Protein AF-N2AAR7-F1 (afdb_monomer_lite)

Organism: NCBI:txid1235802

Foldseek 3Di:
DDPVCQQCWDWDADPNDIDGHNHNDDPADPPPPPDPDFDKDWDKDKAQPDQDPNDSQKIKIKIKIKTFPVQQWADCPDVPHPVVLVVVVFDADRRGTPQVRVVVVVCVCQDQDPPDPPQAHKHQDPPCQKDWDDSDPRMTIIMGMIMHGHDPPPPPPPD

pLDDT: mean 76.4, std 14.53, range [38.69, 96.19]

Secondary structure (DSSP, 8-state):
--HHHHHH-EEEEETTEEEEE--S--SS---SSS--S--EEEEEEEEEEEEETTEEEEEEEEEEEEEEGGGSB--TTSSS-HHHHHHTT----TT-BHHHHHHHHHHHHHTT---STTT-EEEE-TTTSEEEE-SSTTEEEEEEEEEEE----------

Structure (mmCIF, N/CA/C/O backbone):
data_AF-N2AAR7-F1
#
_entry.id   AF-N2AAR7-F1
#
loop_
_atom_site.group_PDB
_atom_site.id
_atom_site.type_symbol
_atom_site.label_atom_id
_atom_site.label_alt_id
_atom_site.label_comp_id
_atom_site.label_asym_id
_atom_site.label_entity_id
_atom_site.label_seq_id
_atom_site.pdbx_PDB_ins_code
_atom_site.Cartn_x
_atom_site.Cartn_y
_atom_site.Cartn_z
_atom_site.occupancy
_atom_site.B_iso_or_equiv
_atom_site.auth_seq_id
_atom_site.auth_comp_id
_atom_site.auth_asym_id
_atom_site.auth_atom_id
_atom_site.pdbx_PDB_model_num
ATOM 1 N N . MET A 1 1 ? 31.698 21.105 6.058 1.00 58.84 1 MET A N 1
ATOM 2 C CA . MET 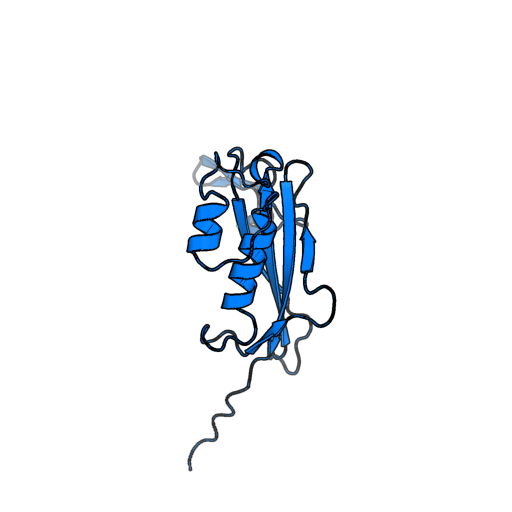A 1 1 ? 30.678 20.090 6.353 1.00 58.84 1 MET A CA 1
ATOM 3 C C . MET A 1 1 ? 30.743 19.131 5.192 1.00 58.84 1 MET A C 1
ATOM 5 O O . MET A 1 1 ? 30.616 19.601 4.068 1.00 58.84 1 MET A O 1
ATOM 9 N N . ASP A 1 2 ? 31.132 17.889 5.450 1.00 66.06 2 ASP A N 1
ATOM 10 C CA . ASP A 1 2 ? 31.186 16.854 4.413 1.00 66.06 2 ASP A CA 1
ATOM 11 C C . ASP A 1 2 ? 29.747 16.408 4.102 1.00 66.06 2 ASP A C 1
ATOM 13 O O . ASP A 1 2 ? 28.930 16.302 5.018 1.00 66.06 2 ASP A O 1
ATOM 17 N N . ASP A 1 3 ? 29.414 16.164 2.834 1.00 61.56 3 ASP A N 1
ATOM 18 C CA . ASP A 1 3 ? 28.063 15.764 2.414 1.00 61.56 3 ASP A CA 1
ATOM 19 C C . ASP A 1 3 ? 27.617 14.474 3.134 1.00 61.56 3 ASP A C 1
ATOM 21 O O . ASP A 1 3 ? 26.438 14.289 3.440 1.00 61.56 3 ASP A O 1
ATOM 25 N N . ILE A 1 4 ? 28.574 13.609 3.488 1.00 64.94 4 ILE A N 1
ATOM 26 C CA . ILE A 1 4 ? 28.348 12.368 4.244 1.00 64.94 4 ILE A CA 1
ATOM 27 C C . ILE A 1 4 ? 27.856 12.645 5.674 1.00 64.94 4 ILE A C 1
ATOM 29 O O . ILE A 1 4 ? 26.991 11.929 6.180 1.00 64.94 4 ILE A O 1
ATOM 33 N N . GLU A 1 5 ? 28.362 13.691 6.327 1.00 61.94 5 GLU A N 1
ATOM 34 C CA . GLU A 1 5 ? 27.968 14.049 7.698 1.00 61.94 5 GLU A CA 1
ATOM 35 C C . GLU A 1 5 ? 26.527 14.578 7.745 1.00 61.94 5 GLU A C 1
ATOM 37 O O . GLU A 1 5 ? 25.792 14.310 8.694 1.00 61.94 5 GLU A O 1
ATOM 42 N N . ILE A 1 6 ? 26.082 15.259 6.683 1.00 62.12 6 ILE A N 1
ATOM 43 C CA . ILE A 1 6 ? 24.693 15.725 6.532 1.00 62.12 6 ILE A CA 1
ATOM 44 C C . ILE A 1 6 ? 23.739 14.534 6.413 1.00 62.12 6 ILE A C 1
ATOM 46 O O . ILE A 1 6 ? 22.662 14.519 7.010 1.00 62.12 6 ILE A O 1
ATOM 50 N N . LEU A 1 7 ? 24.142 13.524 5.642 1.00 60.59 7 LEU A N 1
ATOM 51 C CA . LEU A 1 7 ? 23.329 12.341 5.376 1.00 60.59 7 LEU A CA 1
ATOM 52 C C . LEU A 1 7 ? 23.184 11.431 6.600 1.00 60.59 7 LEU A C 1
ATOM 54 O O . LEU A 1 7 ? 22.123 10.837 6.781 1.00 60.59 7 LEU A O 1
ATOM 58 N N . LEU A 1 8 ? 24.208 11.337 7.450 1.00 71.19 8 LEU A N 1
ATOM 59 C CA . LEU A 1 8 ? 24.177 10.518 8.669 1.00 71.19 8 LEU A CA 1
ATOM 60 C C . LEU A 1 8 ? 23.605 11.258 9.887 1.00 71.19 8 LEU A C 1
ATOM 62 O O . LEU A 1 8 ? 23.191 10.614 10.850 1.00 71.19 8 LEU A O 1
ATOM 66 N N . GLY A 1 9 ? 23.537 12.589 9.832 1.00 77.19 9 GLY A N 1
ATOM 67 C CA . GLY A 1 9 ? 23.102 13.414 10.953 1.00 77.19 9 GLY A CA 1
ATOM 68 C C . GLY A 1 9 ? 24.196 13.611 11.998 1.00 77.19 9 GLY A C 1
ATOM 69 O O . GLY A 1 9 ? 25.285 13.041 11.928 1.00 77.19 9 GLY A O 1
ATOM 70 N N . GLY A 1 10 ? 23.910 14.452 12.987 1.00 81.94 10 GLY A N 1
ATOM 71 C CA . GLY A 1 10 ? 24.871 14.790 14.030 1.00 81.94 10 GLY A CA 1
ATOM 72 C C . GLY A 1 10 ? 24.548 16.088 14.758 1.00 81.94 10 GLY A C 1
ATOM 73 O O . GLY A 1 10 ? 23.538 16.746 14.503 1.00 81.94 10 GLY A O 1
ATOM 74 N N . GLU A 1 11 ? 25.434 16.456 15.681 1.00 84.88 11 GLU A N 1
ATOM 75 C CA . GLU A 1 11 ? 25.397 17.747 16.365 1.00 84.88 11 GLU A CA 1
ATOM 76 C C . GLU A 1 11 ? 26.578 18.604 15.912 1.00 84.88 11 GLU A C 1
ATOM 78 O O . GLU A 1 11 ? 27.729 18.170 15.976 1.00 84.88 11 GLU A O 1
ATOM 83 N N . TRP A 1 12 ? 26.313 19.845 15.515 1.00 78.56 12 TRP A N 1
ATOM 84 C CA . TRP A 1 12 ? 27.369 20.802 15.192 1.00 78.56 12 TRP A CA 1
ATOM 85 C C . TRP A 1 12 ? 26.987 22.224 15.587 1.00 78.56 12 TRP A C 1
ATOM 87 O O . TRP A 1 12 ? 25.835 22.535 15.892 1.00 78.56 12 TRP A O 1
ATOM 97 N N . ILE A 1 13 ? 27.988 23.103 15.609 1.00 81.94 13 ILE A N 1
ATOM 98 C CA . ILE A 1 13 ? 27.806 24.532 15.855 1.00 81.94 13 ILE A CA 1
ATOM 99 C C . ILE A 1 13 ? 27.968 25.253 14.520 1.00 81.94 13 ILE A C 1
ATOM 101 O O . ILE A 1 13 ? 29.057 25.256 13.948 1.00 81.94 13 ILE A O 1
ATOM 105 N N . TYR A 1 14 ? 26.891 25.866 14.036 1.00 75.06 14 TYR A N 1
ATOM 106 C CA . TYR A 1 14 ? 26.892 26.718 12.852 1.00 75.06 14 TYR A CA 1
ATOM 107 C C . TYR A 1 14 ? 26.590 28.155 13.281 1.00 75.06 14 TYR A C 1
ATOM 109 O O . TYR A 1 14 ? 25.542 28.427 13.858 1.00 75.06 14 TYR A O 1
ATOM 117 N N . ASP A 1 15 ? 27.534 29.068 13.051 1.00 81.25 15 ASP A N 1
ATOM 118 C CA . ASP A 1 15 ? 27.394 30.498 13.373 1.00 81.25 15 ASP A CA 1
ATOM 119 C C . ASP A 1 15 ? 27.034 30.788 14.852 1.00 81.25 15 ASP A C 1
ATOM 121 O O . ASP A 1 15 ? 26.236 31.659 15.191 1.00 81.25 15 ASP A O 1
ATOM 125 N N . GLY A 1 16 ? 27.607 29.997 15.767 1.00 84.75 16 GLY A N 1
ATOM 126 C CA . GLY A 1 16 ? 27.332 30.078 17.208 1.00 84.75 16 GLY A CA 1
ATOM 127 C C . GLY A 1 16 ? 26.011 29.431 17.646 1.00 84.75 16 GLY A C 1
ATOM 128 O O . GLY A 1 16 ? 25.723 29.395 18.843 1.00 84.75 16 GLY A O 1
ATOM 129 N N . VAL A 1 17 ? 25.233 28.876 16.714 1.00 81.75 17 VAL A N 1
ATOM 130 C CA . VAL A 1 17 ? 23.977 28.167 16.979 1.00 81.75 17 VAL A CA 1
ATOM 131 C C . VAL A 1 17 ? 24.220 26.659 16.947 1.00 81.75 17 VAL A C 1
ATOM 133 O O . VAL A 1 17 ? 24.806 26.132 16.003 1.00 81.75 17 VAL A O 1
ATOM 136 N N . LYS A 1 18 ? 23.771 25.947 17.987 1.00 84.94 18 LYS A N 1
ATOM 137 C CA . LYS A 1 18 ? 23.787 24.478 18.009 1.00 84.94 18 LYS A CA 1
ATOM 138 C C . LYS A 1 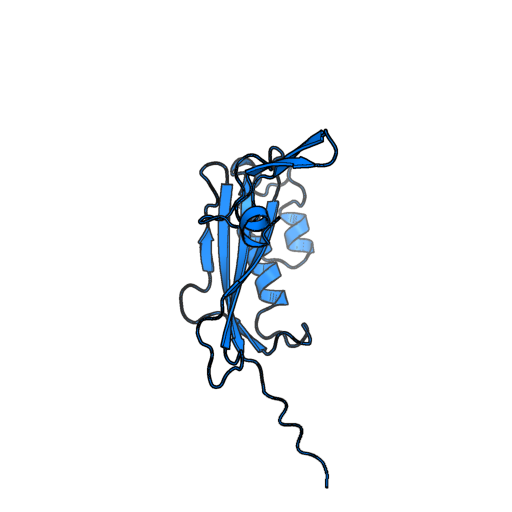18 ? 22.688 23.952 17.081 1.00 84.94 18 LYS A C 1
ATOM 140 O O . LYS A 1 18 ? 21.508 24.173 17.347 1.00 84.94 18 LYS A O 1
ATOM 145 N N . CYS A 1 19 ? 23.082 23.241 16.033 1.00 70.88 19 CYS A N 1
ATOM 146 C CA . CYS A 1 19 ? 22.201 22.542 15.106 1.00 70.88 19 CYS A CA 1
ATOM 147 C C . CYS A 1 19 ? 22.263 21.037 15.395 1.00 70.88 19 CYS A C 1
ATOM 149 O O . CYS A 1 19 ? 23.341 20.494 15.638 1.00 70.88 19 CYS A O 1
ATOM 151 N N . VAL A 1 20 ? 21.103 20.380 15.401 1.00 78.56 20 VAL A N 1
ATOM 152 C CA . VAL A 1 20 ? 20.977 18.928 15.582 1.00 78.56 20 VAL A CA 1
ATOM 153 C C . VAL A 1 20 ? 20.154 18.400 14.418 1.00 78.56 20 VAL A C 1
ATOM 155 O O . VAL A 1 20 ? 18.978 18.739 14.306 1.00 78.56 20 VAL A O 1
ATOM 158 N N . GLU A 1 21 ? 20.768 17.588 13.564 1.00 73.12 21 GLU A N 1
ATOM 159 C CA . GLU A 1 21 ? 20.102 16.948 12.427 1.00 73.12 21 GLU A CA 1
ATOM 160 C C . GLU A 1 21 ? 20.003 15.444 12.655 1.00 73.12 21 GLU A C 1
ATOM 162 O O . GLU A 1 21 ? 20.948 14.806 13.117 1.00 73.12 21 GLU A O 1
ATOM 167 N N . SER A 1 22 ? 18.850 14.871 12.309 1.00 63.31 22 SER A N 1
ATOM 168 C CA . SER A 1 22 ? 18.544 13.452 12.559 1.00 63.31 22 SER A CA 1
ATOM 169 C C . SER A 1 22 ? 19.104 12.497 11.497 1.00 63.31 22 SER A C 1
ATOM 171 O O . SER A 1 22 ? 18.861 11.297 11.584 1.00 63.31 22 SER A O 1
ATOM 173 N N . GLY A 1 23 ? 19.840 13.018 10.508 1.00 64.06 23 GLY A N 1
ATOM 174 C CA . GLY A 1 23 ? 20.272 12.261 9.335 1.00 64.06 23 GLY A CA 1
ATOM 175 C C . GLY A 1 23 ? 19.123 12.009 8.359 1.00 64.06 23 GLY A C 1
ATOM 176 O O . GLY A 1 23 ? 17.950 12.194 8.679 1.00 64.06 23 GLY A O 1
ATOM 177 N N . GLN A 1 24 ? 19.470 11.646 7.129 1.00 60.81 24 GLN A N 1
ATOM 178 C CA . GLN A 1 24 ? 18.532 11.340 6.042 1.00 60.81 24 GLN A CA 1
ATOM 179 C C . GLN A 1 24 ? 18.661 9.884 5.561 1.00 60.81 24 GLN A C 1
ATOM 181 O O . GLN A 1 24 ? 17.855 9.432 4.750 1.00 60.81 24 GLN A O 1
ATOM 186 N N . VAL A 1 25 ? 19.664 9.142 6.046 1.00 55.72 25 VAL A N 1
ATOM 187 C CA . VAL A 1 25 ? 19.904 7.734 5.707 1.00 55.72 25 VAL A CA 1
ATOM 188 C C . VAL A 1 25 ? 19.511 6.858 6.889 1.00 55.72 25 VAL A C 1
ATOM 190 O O . VAL A 1 25 ? 20.143 6.899 7.942 1.00 55.72 25 VAL A O 1
ATOM 193 N N . PHE A 1 26 ? 18.483 6.040 6.690 1.00 57.12 26 PHE A N 1
ATOM 194 C CA . PHE A 1 26 ? 17.981 5.090 7.678 1.00 57.12 26 PHE A CA 1
ATOM 195 C C . PHE A 1 26 ? 18.072 3.671 7.107 1.00 57.12 26 PHE A C 1
ATOM 197 O O . PHE A 1 26 ? 17.785 3.453 5.932 1.00 57.12 26 PHE A O 1
ATOM 204 N N . ASP A 1 27 ? 18.449 2.696 7.933 1.00 49.75 27 ASP A N 1
ATOM 205 C CA . ASP A 1 27 ? 18.475 1.266 7.586 1.00 49.75 27 ASP A CA 1
ATOM 206 C C . ASP A 1 27 ? 17.098 0.586 7.743 1.00 49.75 27 ASP A C 1
ATOM 208 O O . ASP A 1 27 ? 16.950 -0.621 7.546 1.00 49.75 27 ASP A O 1
ATOM 212 N N . TYR A 1 28 ? 16.070 1.372 8.064 1.00 52.97 28 TYR A N 1
ATOM 213 C CA . TYR A 1 28 ? 14.673 0.971 8.169 1.00 52.97 28 TYR A CA 1
ATOM 214 C C . TYR A 1 28 ? 13.758 2.061 7.603 1.00 52.97 28 TYR A C 1
ATOM 216 O O . TYR A 1 28 ? 14.130 3.229 7.505 1.00 52.97 28 TYR A O 1
ATOM 224 N N . ASN A 1 29 ? 12.515 1.693 7.277 1.00 54.94 29 ASN A N 1
ATOM 225 C CA . ASN A 1 29 ? 11.486 2.663 6.906 1.00 54.94 29 ASN A CA 1
ATOM 226 C C . ASN A 1 29 ? 11.202 3.582 8.105 1.00 54.94 29 ASN A C 1
ATOM 228 O O . ASN A 1 29 ? 10.497 3.193 9.040 1.00 54.94 29 ASN A O 1
ATOM 232 N N . PHE A 1 30 ? 11.760 4.793 8.086 1.00 54.03 30 PHE A N 1
ATOM 233 C CA . PHE A 1 30 ? 11.669 5.748 9.187 1.00 54.03 30 PHE A CA 1
ATOM 234 C C . PHE A 1 30 ? 10.261 6.358 9.277 1.00 54.03 30 PHE A C 1
ATOM 236 O O . PHE A 1 30 ? 9.949 7.394 8.694 1.00 54.03 30 PHE A O 1
ATOM 243 N N . VAL A 1 31 ? 9.378 5.679 10.014 1.00 56.59 31 VAL A N 1
ATOM 244 C CA . VAL A 1 31 ? 8.059 6.179 10.446 1.00 56.59 31 VAL A CA 1
ATOM 245 C C . VAL A 1 31 ? 7.891 5.896 11.945 1.00 56.59 31 VAL A C 1
ATOM 247 O O . VAL A 1 31 ? 6.874 5.357 12.390 1.00 56.59 31 VAL A O 1
ATOM 250 N N . GLU A 1 32 ? 8.921 6.179 12.746 1.00 49.25 32 GLU A N 1
ATOM 251 C CA . GLU A 1 32 ? 8.847 6.002 14.198 1.00 49.25 32 GLU A CA 1
ATOM 252 C C . GLU A 1 32 ? 8.338 7.286 14.867 1.00 49.25 32 GLU A C 1
ATOM 254 O O . GLU A 1 32 ? 8.943 8.345 14.734 1.00 49.25 32 GLU A O 1
ATOM 259 N N . ASP A 1 33 ? 7.173 7.185 15.522 1.00 50.97 33 ASP A N 1
ATOM 260 C CA . ASP A 1 33 ? 6.502 8.173 16.392 1.00 50.97 33 ASP A CA 1
ATOM 261 C C . ASP A 1 33 ? 6.350 9.637 15.902 1.00 50.97 33 ASP A C 1
ATOM 263 O O . ASP A 1 33 ? 5.702 10.447 16.565 1.00 50.97 33 ASP A O 1
ATOM 267 N N . THR A 1 34 ? 6.789 9.979 14.690 1.00 51.44 34 THR A N 1
ATOM 268 C CA . THR A 1 34 ? 6.514 11.265 14.018 1.00 51.44 34 THR A CA 1
ATOM 269 C C . THR A 1 34 ? 5.033 11.421 13.662 1.00 51.44 34 THR A C 1
ATOM 271 O O . THR A 1 34 ? 4.507 12.533 13.556 1.00 51.44 34 THR A O 1
ATOM 274 N N . VAL A 1 35 ? 4.317 10.301 13.538 1.00 54.09 35 VAL A N 1
ATOM 275 C CA . VAL A 1 35 ? 2.886 10.254 13.243 1.00 54.09 35 VAL A CA 1
ATOM 276 C C . VAL A 1 35 ? 2.093 9.861 14.491 1.00 54.09 35 VAL A C 1
ATOM 278 O O . VAL A 1 35 ? 1.717 8.710 14.696 1.00 54.09 35 VAL A O 1
ATOM 281 N N . ILE A 1 36 ? 1.765 10.858 15.308 1.00 60.12 36 ILE A N 1
ATOM 282 C CA . ILE A 1 36 ? 0.888 10.709 16.487 1.00 60.12 36 ILE A CA 1
ATOM 283 C C . ILE A 1 36 ? -0.615 10.730 16.156 1.00 60.12 36 ILE A C 1
ATOM 285 O O . ILE A 1 36 ? -1.446 10.444 17.016 1.00 60.12 36 ILE A O 1
ATOM 289 N N . LYS A 1 37 ? -0.998 11.089 14.924 1.00 62.50 37 LYS A N 1
ATOM 290 C CA . LYS A 1 37 ? -2.409 11.172 14.511 1.00 62.50 37 LYS A CA 1
ATOM 291 C C . LYS A 1 37 ? -2.853 9.881 13.834 1.00 62.50 37 LYS A C 1
ATOM 293 O O . LYS A 1 37 ? -2.242 9.459 12.856 1.00 62.50 37 LYS A O 1
ATOM 298 N N . GLU A 1 38 ? -3.970 9.319 14.293 1.00 72.06 38 GLU A N 1
ATOM 299 C CA . GLU A 1 38 ? -4.616 8.193 13.621 1.00 72.06 38 GLU A CA 1
ATOM 300 C C . GLU A 1 38 ? -5.066 8.585 12.211 1.00 72.06 38 GLU A C 1
ATOM 302 O O . GLU A 1 38 ? -5.997 9.380 12.032 1.00 72.06 38 GLU A O 1
ATOM 307 N N . LYS A 1 39 ? -4.377 8.048 11.206 1.00 78.00 39 LYS A N 1
ATOM 308 C CA . LYS A 1 39 ? -4.640 8.325 9.796 1.00 78.00 39 LYS A CA 1
ATOM 309 C C . LYS A 1 39 ? -4.382 7.091 8.936 1.00 78.00 39 LYS A C 1
ATOM 311 O O . LYS A 1 39 ? -3.910 6.047 9.393 1.00 78.00 39 LYS A O 1
ATOM 316 N N . THR A 1 40 ? -4.730 7.228 7.663 1.00 83.06 40 THR A N 1
ATOM 317 C CA . THR A 1 40 ? -4.359 6.294 6.600 1.00 83.06 40 THR A CA 1
ATOM 318 C C . THR A 1 40 ? -3.252 6.915 5.758 1.00 83.06 40 THR A C 1
ATOM 320 O O . THR A 1 40 ? -3.290 8.114 5.484 1.00 83.06 40 THR A O 1
ATOM 323 N N . PHE A 1 41 ? -2.286 6.094 5.367 1.00 84.69 41 PHE A N 1
ATOM 324 C CA . PHE A 1 41 ? -1.094 6.475 4.626 1.00 84.69 41 PHE A CA 1
ATOM 325 C C . PHE A 1 41 ? -0.997 5.649 3.353 1.00 84.69 41 PHE A C 1
ATOM 327 O O . PHE A 1 41 ? -1.339 4.463 3.342 1.00 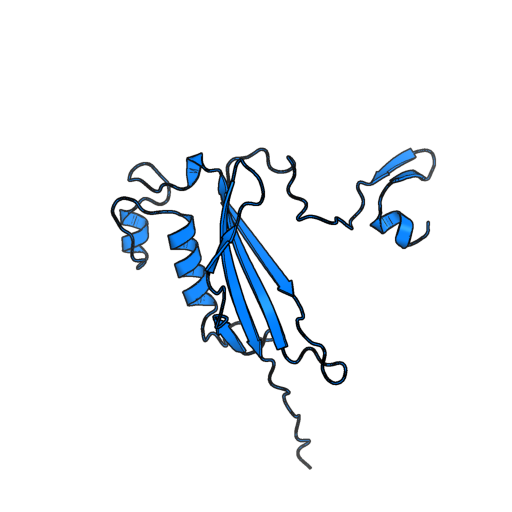84.69 41 PHE A O 1
ATOM 334 N N . VAL A 1 42 ? -0.509 6.297 2.300 1.00 83.38 42 VAL A N 1
ATOM 335 C CA . VAL A 1 42 ? -0.081 5.657 1.061 1.00 83.38 42 VAL A CA 1
ATOM 336 C C . VAL A 1 42 ? 1.361 6.084 0.837 1.00 83.38 42 VAL A C 1
ATOM 338 O O . VAL A 1 42 ? 1.650 7.277 0.790 1.00 83.38 42 VAL A O 1
ATOM 341 N N . PHE A 1 43 ? 2.249 5.107 0.756 1.00 85.88 43 PHE A N 1
ATOM 342 C CA . PHE A 1 43 ? 3.664 5.277 0.473 1.00 85.88 43 PHE A CA 1
ATOM 343 C C . PHE A 1 43 ? 3.972 4.612 -0.864 1.00 85.88 43 PHE A C 1
ATOM 345 O O . PHE A 1 43 ? 3.456 3.529 -1.141 1.00 85.88 43 PHE A O 1
ATOM 352 N N . VAL A 1 44 ? 4.770 5.279 -1.690 1.00 85.25 44 VAL A N 1
ATOM 353 C CA . VAL A 1 44 ? 5.130 4.828 -3.032 1.00 85.25 44 VAL A CA 1
ATOM 354 C C . VAL A 1 44 ? 6.645 4.831 -3.126 1.00 85.25 44 VAL A C 1
ATOM 356 O O . VAL A 1 44 ? 7.257 5.853 -2.835 1.00 85.25 44 VAL A O 1
ATOM 359 N N . GLU A 1 45 ? 7.220 3.702 -3.517 1.00 86.44 45 GLU A N 1
ATOM 360 C CA . GLU A 1 45 ? 8.666 3.497 -3.595 1.00 86.44 45 GLU A CA 1
ATOM 361 C C . GLU A 1 45 ? 9.022 2.741 -4.867 1.00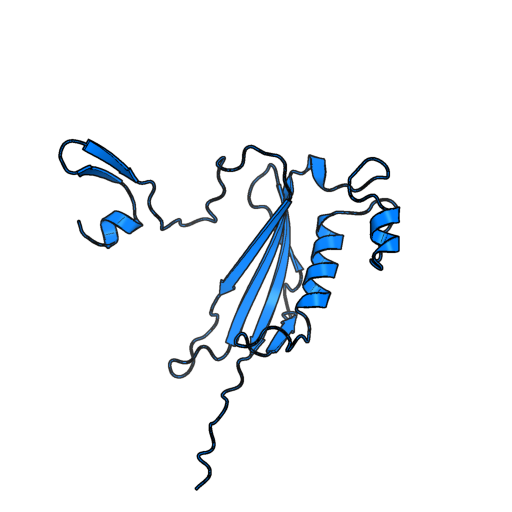 86.44 45 GLU A C 1
ATOM 363 O O . GLU A 1 45 ? 8.245 1.903 -5.333 1.00 86.44 45 GLU A O 1
ATOM 368 N N . THR A 1 46 ? 10.202 3.007 -5.415 1.00 82.94 46 THR A N 1
ATOM 369 C CA . THR A 1 46 ? 10.720 2.274 -6.570 1.00 82.94 46 THR A CA 1
ATOM 370 C C . THR A 1 46 ? 12.020 1.583 -6.222 1.00 82.94 46 THR A C 1
ATOM 372 O O . THR A 1 46 ? 12.911 2.185 -5.639 1.00 82.94 46 THR A O 1
ATOM 375 N N . ASP A 1 47 ? 12.147 0.331 -6.637 1.00 82.75 47 ASP A N 1
ATOM 376 C CA . ASP A 1 47 ? 13.337 -0.478 -6.407 1.00 82.75 47 ASP A CA 1
ATOM 377 C C . ASP A 1 47 ? 13.845 -1.026 -7.732 1.00 82.75 47 ASP A C 1
ATOM 379 O O . ASP A 1 47 ? 13.108 -1.663 -8.492 1.00 82.75 47 ASP A O 1
ATOM 383 N N . ILE A 1 48 ? 15.105 -0.756 -8.032 1.00 74.44 48 ILE A N 1
ATOM 384 C CA . ILE A 1 48 ? 15.716 -1.141 -9.296 1.00 74.44 48 ILE A CA 1
ATOM 385 C C . ILE A 1 48 ? 16.330 -2.527 -9.114 1.00 74.44 48 ILE A C 1
ATOM 387 O O . ILE A 1 48 ? 17.466 -2.668 -8.672 1.00 74.44 48 ILE A O 1
ATOM 391 N N . ASP A 1 49 ? 15.571 -3.552 -9.505 1.00 65.56 49 ASP A N 1
ATOM 392 C CA . ASP A 1 49 ? 16.009 -4.952 -9.419 1.00 65.56 49 ASP A CA 1
ATOM 393 C C . ASP A 1 49 ? 17.245 -5.238 -10.286 1.00 65.56 49 ASP A C 1
ATOM 395 O O . ASP A 1 49 ? 18.061 -6.096 -9.948 1.00 65.56 49 ASP A O 1
ATOM 399 N N . ASN A 1 50 ? 17.370 -4.584 -11.446 1.00 61.16 50 ASN A N 1
ATOM 400 C CA . ASN A 1 50 ? 18.480 -4.831 -12.358 1.00 61.16 50 ASN A CA 1
ATOM 401 C C . ASN A 1 50 ? 18.772 -3.620 -13.252 1.00 61.16 50 ASN A C 1
ATOM 403 O O . ASN A 1 50 ? 17.881 -3.089 -13.916 1.00 61.16 50 ASN A O 1
ATOM 407 N N . VAL A 1 51 ? 20.045 -3.232 -13.326 1.00 59.66 51 VAL A N 1
ATOM 408 C CA . VAL A 1 51 ? 20.542 -2.249 -14.292 1.00 59.66 51 VAL A CA 1
ATOM 409 C C . VAL A 1 51 ? 21.226 -3.012 -15.418 1.00 59.66 51 VAL A C 1
ATOM 411 O O . VAL A 1 51 ? 22.306 -3.571 -15.236 1.00 59.66 51 VAL A O 1
ATOM 414 N N . SER A 1 52 ? 20.621 -3.024 -16.607 1.00 57.75 52 SER A N 1
ATOM 415 C CA . SER A 1 52 ? 21.268 -3.571 -17.802 1.00 57.75 52 SER A CA 1
ATOM 416 C C . SER A 1 52 ? 21.761 -2.428 -18.687 1.00 57.75 52 SER A C 1
ATOM 418 O O . SER A 1 52 ? 21.024 -1.482 -18.953 1.00 57.75 52 SER A O 1
ATOM 420 N N . ARG A 1 53 ? 23.028 -2.484 -19.123 1.00 56.88 53 ARG A N 1
ATOM 421 C CA . ARG A 1 53 ? 23.638 -1.493 -20.038 1.00 56.88 53 ARG A CA 1
ATOM 422 C C . ARG A 1 53 ? 23.488 -0.024 -19.585 1.00 56.88 53 ARG A C 1
ATOM 424 O O . ARG A 1 53 ? 23.285 0.848 -20.420 1.00 56.88 53 ARG A O 1
ATOM 431 N N . ASN A 1 54 ? 23.601 0.250 -18.281 1.00 57.38 54 ASN A N 1
ATOM 432 C CA . ASN A 1 54 ? 23.404 1.581 -17.673 1.00 57.38 54 ASN A CA 1
ATOM 433 C C . ASN A 1 54 ? 21.996 2.185 -17.870 1.00 57.38 54 ASN A C 1
ATOM 435 O O . ASN A 1 54 ? 21.836 3.398 -17.774 1.00 57.38 54 ASN A O 1
ATOM 439 N N . LEU A 1 55 ? 20.979 1.357 -18.132 1.00 57.38 55 LEU A N 1
ATOM 440 C CA . LEU A 1 55 ? 19.595 1.787 -18.328 1.00 57.38 55 LEU A CA 1
ATOM 441 C C . LEU A 1 55 ? 18.662 1.087 -17.333 1.00 57.38 55 LEU A C 1
ATOM 443 O O . LEU A 1 55 ? 18.734 -0.133 -17.143 1.00 57.38 55 LEU A O 1
ATOM 447 N N . PHE A 1 56 ? 17.747 1.862 -16.739 1.00 56.28 56 PHE A N 1
ATOM 448 C CA . PHE A 1 56 ? 16.649 1.373 -15.898 1.00 56.28 56 PHE A CA 1
ATOM 449 C C . PHE A 1 56 ? 15.592 0.699 -16.773 1.00 56.28 56 PHE A C 1
ATOM 451 O O . PHE A 1 56 ? 14.544 1.257 -17.083 1.00 56.28 56 PHE A O 1
ATOM 458 N N . THR A 1 57 ? 15.923 -0.497 -17.243 1.00 62.56 57 THR A N 1
ATOM 459 C CA . THR A 1 57 ? 15.099 -1.249 -18.192 1.00 62.56 57 THR A CA 1
ATOM 460 C C . THR A 1 57 ? 13.946 -1.960 -17.490 1.00 62.56 57 THR A C 1
ATOM 462 O O . THR A 1 57 ? 12.877 -2.088 -18.075 1.00 62.56 57 THR A O 1
ATOM 465 N N . ASN A 1 58 ? 14.135 -2.369 -16.228 1.00 71.31 58 ASN A N 1
ATOM 466 C CA . ASN A 1 58 ? 13.098 -2.975 -15.395 1.00 71.31 58 ASN A CA 1
ATOM 467 C C . ASN A 1 58 ? 13.278 -2.567 -13.931 1.00 71.31 58 ASN A C 1
ATOM 469 O O . ASN A 1 58 ? 14.362 -2.736 -13.371 1.00 71.31 58 ASN A O 1
ATOM 473 N N . PHE A 1 59 ? 12.216 -2.084 -13.297 1.00 81.75 59 PHE A N 1
ATOM 474 C CA . PHE A 1 59 ? 12.213 -1.796 -11.864 1.00 81.75 59 PHE A CA 1
ATOM 475 C C . PHE A 1 59 ? 10.855 -2.124 -11.245 1.00 81.75 59 PHE A C 1
ATOM 477 O O . PHE A 1 59 ? 9.835 -2.234 -11.929 1.00 81.75 59 PHE A O 1
ATOM 484 N N . ASN A 1 60 ? 10.858 -2.345 -9.938 1.00 88.62 60 ASN A N 1
ATOM 485 C CA . ASN A 1 60 ? 9.664 -2.585 -9.154 1.00 88.62 60 ASN A CA 1
ATOM 486 C C . ASN A 1 60 ? 9.099 -1.261 -8.653 1.00 88.62 60 ASN A C 1
ATOM 488 O O . ASN A 1 60 ? 9.838 -0.382 -8.222 1.00 88.62 60 ASN A O 1
ATOM 492 N N . LEU A 1 61 ? 7.777 -1.169 -8.641 1.00 88.94 61 LEU A N 1
ATOM 493 C CA . LEU A 1 61 ? 7.030 -0.131 -7.949 1.00 88.94 61 LEU A CA 1
ATOM 494 C C . LEU A 1 61 ? 6.283 -0.771 -6.788 1.00 88.94 61 LEU A C 1
ATOM 496 O O . LEU A 1 61 ? 5.479 -1.686 -6.977 1.00 88.94 61 LEU A O 1
ATOM 500 N N . TYR A 1 62 ? 6.531 -0.264 -5.593 1.00 93.06 62 TYR A N 1
ATOM 501 C CA . TYR A 1 62 ? 5.851 -0.656 -4.375 1.00 93.06 62 TYR A CA 1
ATOM 502 C C . TYR A 1 62 ? 4.879 0.440 -3.960 1.00 93.06 62 TYR A C 1
ATOM 504 O O . TYR A 1 62 ? 5.256 1.601 -3.831 1.00 93.06 62 TYR A O 1
ATOM 512 N N . VAL A 1 63 ? 3.626 0.067 -3.713 1.00 93.31 63 VAL A N 1
ATOM 513 C CA . VAL A 1 63 ? 2.617 0.954 -3.128 1.00 93.31 63 VAL A CA 1
ATOM 514 C C . VAL A 1 63 ? 2.146 0.360 -1.808 1.00 93.31 63 VAL A C 1
ATOM 516 O O . VAL A 1 63 ? 1.335 -0.566 -1.772 1.00 93.31 63 VAL A O 1
ATOM 519 N N . CYS A 1 64 ? 2.667 0.889 -0.707 1.00 93.75 64 CYS A N 1
ATOM 520 C CA . CYS A 1 64 ? 2.316 0.490 0.650 1.00 93.75 64 CYS A CA 1
ATOM 521 C C . CYS A 1 64 ? 1.142 1.325 1.161 1.00 93.75 64 CYS A C 1
ATOM 523 O O . CYS A 1 64 ? 1.245 2.540 1.310 1.00 93.75 64 CYS A O 1
ATOM 525 N N . ILE A 1 65 ? 0.041 0.666 1.504 1.00 91.88 65 ILE A N 1
ATOM 526 C CA . ILE A 1 65 ? -1.162 1.287 2.053 1.00 91.88 65 ILE A CA 1
ATOM 527 C C . ILE A 1 65 ? -1.354 0.766 3.468 1.00 91.88 65 ILE A C 1
ATOM 529 O O . ILE A 1 65 ? -1.496 -0.438 3.679 1.00 91.88 65 ILE A O 1
ATOM 533 N N . PHE A 1 66 ? -1.369 1.658 4.452 1.00 91.19 66 PHE A N 1
ATOM 534 C CA . PHE A 1 66 ? -1.486 1.266 5.854 1.00 91.19 66 PHE A CA 1
ATOM 535 C C . PHE A 1 66 ? -2.253 2.290 6.682 1.00 91.19 66 PHE A C 1
ATOM 537 O O . PHE A 1 66 ? -2.306 3.477 6.371 1.00 91.19 66 PHE A O 1
ATOM 544 N N . SER A 1 67 ? -2.879 1.828 7.759 1.00 87.44 67 SER A N 1
ATOM 545 C CA . SER A 1 67 ? -3.626 2.680 8.685 1.00 87.44 67 SER A CA 1
ATOM 546 C C . SER A 1 67 ? -3.490 2.166 10.112 1.00 87.44 67 SER A C 1
ATOM 548 O O . SER A 1 67 ? -3.112 1.011 10.336 1.00 87.44 67 SER A O 1
ATOM 550 N N . THR A 1 68 ? -3.762 3.030 11.091 1.00 86.81 68 THR A N 1
ATOM 551 C CA . THR A 1 68 ? -3.847 2.600 12.487 1.00 86.81 68 THR A CA 1
ATOM 552 C C . THR A 1 68 ? -4.926 1.529 12.629 1.00 86.81 68 THR A C 1
ATOM 554 O O . THR A 1 68 ? -5.996 1.606 12.018 1.00 86.81 68 THR A O 1
ATOM 557 N N . LYS A 1 69 ? -4.658 0.503 13.448 1.00 85.94 69 LYS A N 1
ATOM 558 C CA . LYS A 1 69 ? -5.536 -0.678 13.548 1.00 85.94 69 LYS A CA 1
ATOM 559 C C . LYS A 1 69 ? -6.989 -0.338 13.893 1.00 85.94 69 LYS A C 1
ATOM 561 O O . LYS A 1 69 ? -7.901 -0.965 13.357 1.00 85.94 69 LYS A O 1
ATOM 566 N N . GLY A 1 70 ? -7.203 0.686 14.721 1.00 83.25 70 GLY A N 1
ATOM 567 C CA . GLY A 1 70 ? -8.534 1.159 15.115 1.00 83.25 70 GLY A CA 1
ATOM 568 C C . GLY A 1 70 ? -9.369 1.727 13.965 1.00 83.25 70 GLY A C 1
ATOM 569 O O . GLY A 1 70 ? -10.595 1.703 14.029 1.00 83.25 70 GLY A O 1
ATOM 570 N N . GLN A 1 71 ? -8.733 2.184 12.884 1.00 82.38 71 GLN A N 1
ATOM 571 C CA . GLN A 1 71 ? -9.443 2.800 11.772 1.00 82.38 71 GLN A CA 1
ATOM 572 C C . GLN A 1 71 ? -9.791 1.802 10.668 1.00 82.38 71 GLN A C 1
ATOM 574 O O . GLN A 1 71 ? -10.686 2.097 9.891 1.00 82.38 71 GLN A O 1
ATOM 579 N N . ILE A 1 72 ? -9.133 0.649 10.553 1.00 86.12 72 ILE A N 1
ATOM 580 C CA . ILE A 1 72 ? -9.204 -0.240 9.369 1.00 86.12 72 ILE A CA 1
ATOM 581 C C . ILE A 1 72 ? -10.630 -0.600 8.956 1.00 86.12 72 ILE A C 1
ATOM 583 O O . ILE A 1 72 ? -10.944 -0.657 7.765 1.00 86.12 72 ILE A O 1
ATOM 587 N N . ARG A 1 73 ? -11.491 -0.849 9.941 1.00 86.19 73 ARG A N 1
ATOM 588 C CA . ARG A 1 73 ? -12.870 -1.244 9.699 1.00 86.19 73 ARG A CA 1
ATOM 589 C C . ARG A 1 73 ? -13.691 -0.053 9.216 1.00 86.19 73 ARG A C 1
ATOM 591 O O . ARG A 1 73 ? -13.767 0.973 9.885 1.00 86.19 73 ARG A O 1
ATOM 598 N N . ILE A 1 74 ? -14.362 -0.231 8.088 1.00 82.25 74 ILE A N 1
ATOM 599 C CA . ILE A 1 74 ? -15.401 0.672 7.605 1.00 82.25 74 ILE A CA 1
ATOM 600 C C . ILE A 1 74 ? -16.748 0.176 8.137 1.00 82.25 74 ILE A C 1
ATOM 602 O O . ILE A 1 74 ? -17.023 -1.024 8.183 1.00 82.25 74 ILE A O 1
ATOM 606 N N . THR A 1 75 ? -17.582 1.110 8.576 1.00 81.38 75 THR A N 1
ATOM 607 C CA . THR A 1 75 ? -18.931 0.858 9.092 1.00 81.38 75 THR A CA 1
ATOM 608 C C . THR A 1 75 ? -19.883 1.938 8.583 1.00 81.38 75 THR A C 1
ATOM 610 O O . THR A 1 75 ? -19.454 2.921 7.983 1.00 81.38 75 THR A O 1
ATOM 613 N N . ASP A 1 76 ? -21.171 1.828 8.891 1.00 80.88 76 ASP A N 1
ATOM 614 C CA . ASP A 1 76 ? -22.148 2.881 8.574 1.00 80.88 76 ASP A CA 1
ATOM 615 C C . ASP A 1 76 ? -21.940 4.176 9.381 1.00 80.88 76 ASP A C 1
ATOM 617 O O . ASP A 1 76 ? -22.599 5.179 9.129 1.00 80.88 76 ASP A O 1
ATOM 621 N N . LYS A 1 77 ? -21.017 4.165 10.353 1.00 80.75 77 LYS A N 1
ATOM 622 C CA . LYS A 1 77 ? -20.647 5.319 11.187 1.00 80.75 77 LYS A CA 1
ATOM 623 C C . LYS A 1 77 ? -19.275 5.906 10.843 1.00 80.75 77 LYS A C 1
ATOM 625 O O . LYS A 1 77 ? -18.868 6.879 11.469 1.00 80.75 77 LYS A O 1
ATOM 630 N N . THR A 1 78 ? -18.533 5.303 9.913 1.00 78.94 78 THR A N 1
ATOM 631 C CA . THR A 1 78 ? -17.252 5.852 9.441 1.00 78.94 78 THR A CA 1
ATOM 632 C C . THR A 1 78 ? -17.460 6.714 8.208 1.00 78.94 78 THR A C 1
ATOM 634 O O . THR A 1 78 ? -18.447 6.550 7.501 1.00 78.94 78 THR A O 1
ATOM 637 N N . THR A 1 79 ? -16.485 7.563 7.898 1.00 75.81 79 THR A N 1
ATOM 638 C CA . THR A 1 79 ? -16.449 8.302 6.634 1.00 75.81 79 THR A CA 1
ATOM 639 C C . THR A 1 79 ? -15.269 7.814 5.785 1.00 75.81 79 THR A C 1
ATOM 641 O O . THR A 1 79 ? -14.136 7.855 6.275 1.00 75.81 79 THR A O 1
ATOM 644 N N . PRO A 1 80 ? -15.491 7.367 4.535 1.00 75.88 80 PRO A N 1
ATOM 645 C CA . PRO A 1 80 ? -16.798 7.062 3.939 1.00 75.88 80 PRO A CA 1
ATOM 646 C C . PRO A 1 80 ? -17.469 5.835 4.596 1.00 75.88 80 PRO A C 1
ATOM 648 O O . PRO A 1 80 ? -16.800 5.019 5.240 1.00 75.88 80 PRO A O 1
ATOM 651 N N . THR A 1 81 ? -18.789 5.713 4.450 1.00 86.88 81 THR A N 1
ATOM 652 C CA . THR A 1 81 ? -19.567 4.537 4.881 1.00 86.88 81 THR A CA 1
ATOM 653 C C . THR A 1 81 ? -19.500 3.415 3.843 1.00 86.88 81 THR A C 1
ATOM 655 O O . THR A 1 81 ? -19.099 3.633 2.699 1.00 86.88 81 THR A O 1
ATOM 658 N N . VAL A 1 82 ? -19.946 2.206 4.207 1.00 85.06 82 VAL A N 1
ATOM 659 C CA . VAL A 1 82 ? -20.028 1.074 3.263 1.00 85.06 82 VAL A CA 1
ATOM 660 C C . VAL A 1 82 ? -20.895 1.422 2.048 1.00 85.06 82 VAL A C 1
ATOM 662 O O . VAL A 1 82 ? -20.511 1.120 0.922 1.00 85.06 82 VAL A O 1
ATOM 665 N N . ASN A 1 83 ? -22.037 2.082 2.258 1.00 87.12 83 ASN A N 1
ATOM 666 C CA . ASN A 1 83 ? -22.933 2.466 1.164 1.00 87.12 83 ASN A CA 1
ATOM 667 C C . ASN A 1 83 ? -22.306 3.528 0.259 1.00 87.12 83 ASN A C 1
ATOM 669 O O . ASN A 1 83 ? -22.322 3.355 -0.951 1.00 87.12 83 ASN A O 1
ATOM 673 N N . GLN A 1 84 ? -21.651 4.545 0.826 1.00 85.81 84 GLN A N 1
ATOM 674 C CA . GLN A 1 84 ? -20.955 5.558 0.024 1.00 85.81 84 GLN A CA 1
ATOM 675 C C . GLN A 1 84 ? -19.875 4.941 -0.873 1.00 85.81 84 GLN A C 1
ATOM 677 O O . GLN A 1 84 ? -19.724 5.345 -2.019 1.00 85.81 84 GLN A O 1
ATOM 682 N N . ILE A 1 85 ? -19.145 3.934 -0.386 1.00 83.75 85 ILE A N 1
ATOM 683 C CA . ILE A 1 85 ? -18.132 3.242 -1.194 1.00 83.75 85 ILE A CA 1
ATOM 684 C C . ILE A 1 85 ? -18.773 2.437 -2.335 1.00 83.75 85 ILE A C 1
ATOM 686 O O . ILE A 1 85 ? -18.246 2.434 -3.449 1.00 83.75 85 ILE A O 1
ATOM 690 N N . LYS A 1 86 ? -19.923 1.795 -2.087 1.00 86.31 86 LYS A N 1
ATOM 691 C CA . LYS A 1 86 ? -20.697 1.123 -3.144 1.00 86.31 86 LYS A CA 1
ATOM 692 C C . LYS A 1 86 ? -21.202 2.116 -4.186 1.00 86.31 86 LYS A C 1
ATOM 694 O O . LYS A 1 86 ? -21.077 1.840 -5.375 1.00 86.31 86 LYS A O 1
ATOM 699 N N . ASP A 1 87 ? -21.703 3.270 -3.751 1.00 88.31 87 ASP A N 1
ATOM 700 C CA . ASP A 1 87 ? -22.184 4.339 -4.634 1.00 88.31 87 ASP A CA 1
ATOM 701 C C . ASP A 1 87 ? -21.051 4.910 -5.505 1.00 88.31 87 ASP A C 1
ATOM 703 O O . ASP A 1 87 ? -21.275 5.304 -6.647 1.00 88.31 87 ASP A O 1
ATOM 707 N N . MET A 1 88 ? -19.811 4.888 -5.004 1.00 82.62 88 MET A N 1
ATOM 708 C CA . MET A 1 88 ? -18.604 5.223 -5.771 1.00 82.62 88 MET A CA 1
ATOM 709 C C . MET A 1 88 ? -18.182 4.133 -6.779 1.00 82.62 88 MET A C 1
ATOM 711 O O . MET A 1 88 ? -17.211 4.327 -7.509 1.00 82.62 88 MET A O 1
ATOM 715 N N . GLY A 1 89 ? -18.883 2.995 -6.838 1.00 83.62 89 GLY A N 1
ATOM 716 C CA . GLY A 1 89 ? -18.624 1.906 -7.786 1.00 83.62 89 GLY A CA 1
ATOM 717 C C . GLY A 1 89 ? -17.596 0.869 -7.321 1.00 83.62 89 GLY A C 1
ATOM 718 O O . GLY A 1 89 ? -17.136 0.059 -8.133 1.00 83.62 89 GLY A O 1
ATOM 719 N N . TYR A 1 90 ? -17.230 0.867 -6.035 1.00 82.50 90 TYR A N 1
ATOM 720 C CA . TYR A 1 90 ? -16.289 -0.103 -5.473 1.00 82.50 90 TYR A CA 1
ATOM 721 C C . TYR A 1 90 ? -17.013 -1.273 -4.807 1.00 82.50 90 TYR A C 1
ATOM 723 O O . TYR A 1 90 ? -18.032 -1.114 -4.128 1.00 82.50 90 TYR A O 1
ATOM 731 N N . TYR A 1 91 ? -16.462 -2.474 -4.981 1.00 76.06 91 TYR A N 1
ATOM 732 C CA . TYR A 1 91 ? -17.047 -3.681 -4.414 1.00 76.06 91 TYR A CA 1
ATOM 733 C C . TYR A 1 91 ? -16.636 -3.838 -2.951 1.00 76.06 91 TYR A C 1
ATOM 735 O O . TYR A 1 91 ? -15.465 -4.044 -2.640 1.00 76.06 91 TYR A O 1
ATOM 743 N N . VAL A 1 92 ? -17.608 -3.765 -2.039 1.00 77.81 92 VAL A N 1
ATOM 744 C CA . VAL A 1 92 ? -17.360 -3.895 -0.600 1.00 77.81 92 VAL A CA 1
ATOM 745 C C . VAL A 1 92 ? -18.402 -4.756 0.103 1.00 77.81 92 VAL A C 1
ATOM 747 O O . VAL A 1 92 ? -19.611 -4.613 -0.098 1.00 77.81 92 VAL A O 1
ATOM 750 N N . GLY A 1 93 ? -17.918 -5.652 0.965 1.00 69.44 93 GLY A N 1
ATOM 751 C CA . GLY A 1 93 ? -18.753 -6.460 1.851 1.00 69.44 93 GLY A CA 1
ATOM 752 C C . GLY A 1 93 ? -19.207 -5.702 3.104 1.00 69.44 93 GLY A C 1
ATOM 753 O O . GLY A 1 93 ? -18.772 -4.587 3.378 1.00 69.44 93 GLY A O 1
ATOM 754 N N . THR A 1 94 ? -20.055 -6.340 3.912 1.00 66.88 94 THR A N 1
ATOM 755 C CA . THR A 1 94 ? -20.575 -5.794 5.184 1.00 66.88 94 THR A CA 1
ATOM 756 C C . THR A 1 94 ? -19.473 -5.475 6.206 1.00 66.88 94 THR A C 1
ATOM 758 O O . THR A 1 94 ? -19.636 -4.601 7.052 1.00 66.88 94 THR A O 1
ATOM 761 N N . TYR A 1 95 ? -18.327 -6.155 6.114 1.00 68.56 95 TYR A N 1
ATOM 762 C CA . TYR A 1 95 ? -17.132 -5.911 6.927 1.00 68.56 95 TYR A CA 1
ATOM 763 C C . TYR A 1 95 ? -16.021 -5.304 6.068 1.00 68.56 95 TYR A C 1
ATOM 765 O O . TYR A 1 95 ? -14.944 -5.878 5.926 1.00 68.56 95 TYR A O 1
ATOM 773 N N . ALA A 1 96 ? -16.317 -4.165 5.444 1.00 75.19 96 ALA A N 1
ATOM 774 C CA . ALA A 1 96 ? -15.393 -3.497 4.543 1.00 75.19 96 ALA A CA 1
ATOM 775 C C . ALA A 1 96 ? -14.103 -3.073 5.268 1.00 75.19 96 ALA A C 1
ATOM 777 O O . ALA A 1 96 ? -14.125 -2.510 6.367 1.00 75.19 96 ALA A O 1
ATOM 778 N N . ASN A 1 97 ? -12.971 -3.352 4.630 1.00 86.25 97 ASN A N 1
ATOM 779 C CA . ASN A 1 97 ? -11.640 -3.013 5.106 1.00 86.25 97 ASN A CA 1
ATOM 780 C C . ASN A 1 97 ? -11.110 -1.851 4.262 1.00 86.25 97 ASN A C 1
ATOM 782 O O . ASN A 1 97 ? -11.043 -1.959 3.038 1.00 86.25 97 ASN A O 1
ATOM 786 N N . ARG A 1 98 ? -10.737 -0.736 4.904 1.00 87.81 98 ARG A N 1
ATOM 787 C CA . ARG A 1 98 ? -10.276 0.466 4.192 1.00 87.81 98 ARG A CA 1
ATOM 788 C C . ARG A 1 98 ? -9.067 0.189 3.310 1.00 87.81 98 ARG A C 1
ATOM 790 O O . ARG A 1 98 ? -8.952 0.774 2.241 1.00 87.81 98 ARG A O 1
ATOM 797 N N . ILE A 1 99 ? -8.188 -0.698 3.752 1.00 90.75 99 ILE A N 1
ATOM 798 C CA . ILE A 1 99 ? -6.957 -1.028 3.040 1.00 90.75 99 ILE A CA 1
ATOM 799 C C . ILE A 1 99 ? -7.280 -1.809 1.776 1.00 90.75 99 ILE A C 1
ATOM 801 O O . ILE A 1 99 ? -6.735 -1.490 0.732 1.00 90.75 99 ILE A O 1
ATOM 805 N N . ASP A 1 100 ? -8.227 -2.746 1.838 1.00 89.38 100 ASP A N 1
ATOM 806 C CA . ASP A 1 100 ? -8.653 -3.511 0.661 1.00 89.38 100 ASP A CA 1
ATOM 807 C C . ASP A 1 100 ? -9.302 -2.610 -0.392 1.00 89.38 100 ASP A C 1
ATOM 809 O O . ASP A 1 100 ? -8.993 -2.726 -1.575 1.00 89.38 100 ASP A O 1
ATOM 813 N N . VAL A 1 101 ? -10.141 -1.662 0.043 1.00 88.31 101 VAL A N 1
ATOM 814 C CA . VAL A 1 101 ? -10.756 -0.665 -0.849 1.00 88.31 101 VAL A CA 1
ATOM 815 C C . VAL A 1 101 ? -9.692 0.198 -1.518 1.00 88.31 101 VAL A C 1
ATOM 817 O O . VAL A 1 101 ? -9.733 0.411 -2.724 1.00 88.31 101 VAL A O 1
ATOM 820 N N . LEU A 1 102 ? -8.722 0.687 -0.747 1.00 89.50 102 LEU A N 1
ATOM 821 C CA . LEU A 1 102 ? -7.632 1.492 -1.289 1.00 89.50 102 LEU A CA 1
ATOM 822 C C . LEU A 1 102 ? -6.716 0.679 -2.210 1.00 89.50 102 LEU A C 1
ATOM 824 O O . LEU A 1 102 ? -6.244 1.223 -3.202 1.00 89.50 102 LEU A O 1
ATOM 828 N N . CYS A 1 103 ? -6.499 -0.608 -1.930 1.00 91.06 103 CYS A N 1
ATOM 829 C CA . CYS A 1 103 ? -5.772 -1.491 -2.833 1.00 91.06 103 CYS A CA 1
ATOM 830 C C . CYS A 1 103 ? -6.501 -1.656 -4.176 1.00 91.06 103 CYS A C 1
ATOM 832 O O . CYS A 1 103 ? -5.850 -1.530 -5.205 1.00 91.06 103 CYS A O 1
ATOM 834 N N . ASP A 1 104 ? -7.825 -1.869 -4.181 1.00 89.00 104 ASP A N 1
ATOM 835 C CA . ASP A 1 104 ? -8.633 -1.933 -5.417 1.00 89.00 104 ASP A CA 1
ATOM 836 C C . ASP A 1 104 ? -8.568 -0.609 -6.197 1.00 89.00 104 ASP A C 1
ATOM 838 O O . ASP A 1 104 ? -8.375 -0.602 -7.410 1.00 89.00 104 ASP A O 1
ATOM 842 N N . ILE A 1 105 ? -8.652 0.531 -5.500 1.00 88.44 105 ILE A N 1
ATOM 843 C CA . ILE A 1 105 ? -8.506 1.859 -6.116 1.00 88.44 105 ILE A CA 1
ATOM 844 C C . ILE A 1 105 ? -7.141 2.003 -6.793 1.00 88.44 105 ILE A C 1
ATOM 846 O O . ILE A 1 105 ? -7.072 2.400 -7.955 1.00 88.44 105 ILE A O 1
ATOM 850 N N . VAL A 1 106 ? -6.059 1.696 -6.074 1.00 90.06 106 VAL A N 1
ATOM 851 C CA . VAL A 1 106 ? -4.693 1.808 -6.599 1.00 90.06 106 VAL A CA 1
ATOM 852 C C . VAL A 1 106 ? -4.484 0.863 -7.779 1.00 90.06 106 VAL A C 1
ATOM 854 O O . VAL A 1 106 ? -3.932 1.292 -8.790 1.00 90.06 106 VAL A O 1
ATOM 857 N N . ASP A 1 107 ? -4.959 -0.381 -7.694 1.00 90.75 107 ASP A N 1
ATOM 858 C CA . ASP A 1 107 ? -4.827 -1.344 -8.788 1.00 90.75 107 ASP A CA 1
ATOM 859 C C . ASP A 1 107 ? -5.522 -0.861 -10.057 1.00 90.75 107 ASP A C 1
ATOM 861 O O . ASP A 1 107 ? -4.903 -0.804 -11.113 1.00 90.75 107 ASP A O 1
ATOM 865 N N . ARG A 1 108 ? -6.763 -0.379 -9.952 1.00 87.62 108 ARG A N 1
ATOM 866 C CA . ARG A 1 108 ? -7.498 0.181 -11.099 1.00 87.62 108 ARG A CA 1
ATOM 867 C C . ARG A 1 108 ? -6.823 1.403 -11.725 1.00 87.62 108 ARG A C 1
ATOM 869 O O . ARG A 1 108 ? -7.082 1.709 -12.888 1.00 87.62 108 ARG A O 1
ATOM 876 N N . ILE A 1 109 ? -6.017 2.139 -10.958 1.00 86.81 109 ILE A N 1
ATOM 877 C CA . ILE A 1 109 ? -5.257 3.295 -11.453 1.00 86.81 109 ILE A CA 1
ATOM 878 C C . ILE A 1 109 ? -3.988 2.851 -12.187 1.00 86.81 109 ILE A C 1
ATOM 880 O O . ILE A 1 109 ? -3.632 3.476 -13.190 1.00 86.81 109 ILE A O 1
ATOM 884 N N . LEU A 1 110 ? -3.300 1.826 -11.677 1.00 88.38 110 LEU A N 1
ATOM 885 C CA . LEU A 1 110 ? -1.954 1.444 -12.105 1.00 88.38 110 LEU A CA 1
ATOM 886 C C . LEU A 1 110 ? -1.931 0.282 -13.098 1.00 88.38 110 LEU A C 1
ATOM 888 O O . LEU A 1 110 ? -1.240 0.360 -14.108 1.00 88.38 110 LEU A O 1
ATOM 892 N N . ASN A 1 111 ? -2.669 -0.787 -12.829 1.00 88.19 111 ASN A N 1
ATOM 893 C CA . ASN A 1 111 ? -2.609 -2.025 -13.594 1.00 88.19 111 ASN A CA 1
ATOM 894 C C . ASN A 1 111 ? -3.070 -1.822 -15.042 1.00 88.19 111 ASN A C 1
ATOM 896 O O . ASN A 1 111 ? -4.215 -1.445 -15.295 1.00 88.19 111 ASN A O 1
ATOM 900 N N . GLY A 1 112 ? -2.158 -2.051 -15.992 1.00 74.75 112 GLY A N 1
ATOM 901 C CA . GLY A 1 112 ? -2.414 -1.857 -17.420 1.00 74.75 112 GLY A CA 1
ATOM 902 C C . GLY A 1 112 ? -2.577 -0.387 -17.819 1.00 74.75 112 GLY A C 1
ATOM 903 O O . GLY A 1 112 ? -3.097 -0.086 -18.894 1.00 74.75 112 GLY A O 1
ATOM 904 N N . SER A 1 113 ? -2.173 0.545 -16.954 1.00 73.25 113 SER A N 1
ATOM 905 C CA . SER A 1 113 ? -2.307 1.976 -17.191 1.00 73.25 113 SER A CA 1
ATOM 906 C C . SER A 1 113 ? -1.117 2.516 -17.975 1.00 73.25 113 SER A C 1
ATOM 908 O O . SER A 1 113 ? 0.021 2.450 -17.525 1.00 73.25 113 SER A O 1
ATOM 910 N N . ASN A 1 114 ? -1.396 3.148 -19.116 1.00 65.44 114 ASN A N 1
ATOM 911 C CA . ASN A 1 114 ? -0.455 4.021 -19.828 1.00 65.44 114 ASN A CA 1
ATOM 912 C C . ASN A 1 114 ? -0.650 5.506 -19.463 1.00 65.44 114 ASN A C 1
ATOM 914 O O . ASN A 1 114 ? -0.069 6.394 -20.088 1.00 65.44 114 ASN A O 1
ATOM 918 N N . LYS A 1 115 ? -1.516 5.799 -18.480 1.00 59.00 115 LYS A N 1
ATOM 919 C CA . LYS A 1 115 ? -1.907 7.173 -18.132 1.00 59.00 115 LYS A CA 1
ATOM 920 C C . LYS A 1 115 ? -0.800 7.933 -17.412 1.00 59.00 115 LYS A C 1
ATOM 922 O O . LYS A 1 115 ? -0.823 9.163 -17.413 1.00 59.00 115 LYS A O 1
ATOM 927 N N . ILE A 1 116 ? 0.152 7.227 -16.801 1.00 67.75 116 ILE A N 1
ATOM 928 C CA . ILE A 1 116 ? 1.273 7.853 -16.104 1.00 67.75 116 ILE A CA 1
ATOM 929 C C . ILE A 1 116 ? 2.457 7.941 -17.063 1.00 67.75 116 ILE A C 1
ATOM 931 O O . ILE A 1 116 ? 3.288 7.040 -17.164 1.00 67.75 116 ILE A O 1
ATOM 935 N N . LYS A 1 117 ? 2.495 9.048 -17.807 1.00 66.00 117 LYS A N 1
ATOM 936 C CA . LYS A 1 117 ? 3.582 9.344 -18.743 1.00 66.00 117 LYS A CA 1
ATOM 937 C C . LYS A 1 117 ? 4.930 9.345 -18.015 1.00 66.00 117 LYS A C 1
ATOM 939 O O . LYS A 1 117 ? 5.036 9.898 -16.924 1.00 66.00 117 LYS A O 1
ATOM 944 N N . GLY A 1 118 ? 5.946 8.761 -18.647 1.00 67.44 118 GLY A N 1
ATOM 945 C CA . GLY A 1 118 ? 7.327 8.751 -18.152 1.00 67.44 118 GLY A CA 1
ATOM 946 C C . GLY A 1 118 ? 7.665 7.636 -17.160 1.00 67.44 118 GLY A C 1
ATOM 947 O O . GLY A 1 118 ? 8.835 7.485 -16.827 1.00 67.44 118 GLY A O 1
ATOM 948 N N . ILE A 1 119 ? 6.684 6.846 -16.709 1.00 70.88 119 ILE A N 1
ATOM 949 C CA . ILE A 1 119 ? 6.944 5.689 -15.840 1.00 70.88 119 ILE A CA 1
ATOM 950 C C . ILE A 1 119 ? 7.135 4.407 -16.659 1.00 70.88 119 ILE A C 1
ATOM 952 O O . ILE A 1 119 ? 7.885 3.546 -16.234 1.00 70.88 119 ILE A O 1
ATOM 956 N N . GLY A 1 120 ? 6.542 4.299 -17.847 1.00 75.56 120 GLY A N 1
ATOM 957 C CA . GLY A 1 120 ? 6.564 3.075 -18.653 1.00 75.56 120 GLY A CA 1
ATOM 958 C C . GLY A 1 120 ? 5.290 2.254 -18.454 1.00 75.56 120 GLY A C 1
ATOM 959 O O . GLY A 1 120 ? 4.286 2.757 -17.946 1.00 75.56 120 GLY A O 1
ATOM 960 N N . GLU A 1 121 ? 5.305 0.995 -18.883 1.00 82.31 121 GLU A N 1
ATOM 961 C CA . GLU A 1 121 ? 4.165 0.095 -18.720 1.00 82.31 121 GLU A CA 1
ATOM 962 C C . GLU A 1 121 ? 4.161 -0.535 -17.331 1.00 82.31 121 GLU A C 1
ATOM 964 O O . GLU A 1 121 ? 5.122 -1.191 -16.929 1.00 82.31 121 GLU A O 1
ATOM 969 N N . VAL A 1 122 ? 3.051 -0.351 -16.614 1.00 87.31 122 VAL A N 1
ATOM 970 C CA . VAL A 1 122 ? 2.862 -0.856 -15.255 1.00 87.31 122 VAL A CA 1
ATOM 971 C C . VAL A 1 122 ? 2.029 -2.134 -15.284 1.00 87.31 122 VAL A C 1
ATOM 973 O O . VAL A 1 122 ? 0.877 -2.139 -15.726 1.00 87.31 122 VAL A O 1
ATOM 976 N N . GLN A 1 123 ? 2.594 -3.215 -14.752 1.00 89.94 123 GLN A N 1
ATOM 977 C CA . GLN A 1 123 ? 1.931 -4.512 -14.642 1.00 89.94 123 GLN A CA 1
ATOM 978 C C . GLN A 1 123 ? 2.058 -5.075 -13.218 1.00 89.94 123 GLN A C 1
ATOM 980 O O . GLN A 1 123 ? 3.090 -4.888 -12.576 1.00 89.94 123 GLN A O 1
ATOM 985 N N . PRO A 1 124 ? 1.047 -5.783 -12.688 1.00 92.88 124 PRO A N 1
ATOM 986 C CA . PRO A 1 124 ? 1.165 -6.545 -11.448 1.00 92.88 124 PRO A CA 1
ATOM 987 C C . PRO A 1 124 ? 2.383 -7.475 -11.457 1.00 92.88 124 PRO A C 1
ATOM 989 O O . PRO A 1 124 ? 2.647 -8.154 -12.447 1.00 92.88 124 PRO A O 1
ATOM 992 N N . ALA A 1 125 ? 3.126 -7.550 -10.353 1.00 91.00 125 ALA A N 1
ATOM 993 C CA . ALA A 1 125 ? 4.229 -8.500 -10.262 1.00 91.00 125 ALA A CA 1
ATOM 994 C C . ALA A 1 125 ? 3.716 -9.946 -10.154 1.00 91.00 125 ALA A C 1
ATOM 996 O O . ALA A 1 125 ? 2.884 -10.250 -9.305 1.00 91.00 125 ALA A O 1
ATOM 997 N N . ASP A 1 126 ? 4.293 -10.874 -10.923 1.00 88.88 126 ASP A N 1
ATOM 998 C CA . ASP A 1 126 ? 3.885 -12.295 -10.925 1.00 88.88 126 ASP A CA 1
ATOM 999 C C . ASP A 1 126 ? 3.932 -12.970 -9.543 1.00 88.88 126 ASP A C 1
ATOM 1001 O O . ASP A 1 126 ? 3.268 -13.977 -9.294 1.00 88.88 126 ASP A O 1
ATOM 1005 N N . ARG A 1 127 ? 4.766 -12.451 -8.636 1.00 87.94 127 ARG A N 1
ATOM 1006 C CA . ARG A 1 127 ? 4.923 -12.944 -7.267 1.00 87.94 127 ARG A CA 1
ATOM 1007 C C . ARG A 1 127 ? 4.917 -11.786 -6.290 1.00 87.94 127 ARG A C 1
ATOM 1009 O O . ARG A 1 127 ? 5.564 -10.768 -6.519 1.00 87.94 127 ARG A O 1
ATOM 1016 N N . GLY A 1 128 ? 4.228 -11.985 -5.168 1.00 90.50 128 GLY A N 1
ATOM 1017 C CA . GLY A 1 128 ? 4.137 -10.972 -4.120 1.00 90.50 128 GLY A CA 1
ATOM 1018 C C . GLY A 1 128 ? 3.382 -9.719 -4.559 1.00 90.50 128 GLY A C 1
ATOM 1019 O O . GLY A 1 128 ? 3.618 -8.665 -3.985 1.00 90.50 128 GLY A O 1
ATOM 1020 N N . TYR A 1 129 ? 2.488 -9.831 -5.551 1.00 94.12 129 TYR A N 1
ATOM 1021 C CA . TYR A 1 129 ? 1.671 -8.718 -6.037 1.00 94.12 129 TYR A CA 1
ATOM 1022 C C . TYR A 1 129 ? 0.970 -7.963 -4.902 1.00 94.12 129 TYR A C 1
ATOM 1024 O O . TYR A 1 129 ? 0.934 -6.743 -4.915 1.00 94.12 129 TYR A O 1
ATOM 1032 N N . CYS A 1 130 ? 0.457 -8.676 -3.897 1.00 95.44 130 CYS A N 1
ATOM 1033 C CA . CYS A 1 130 ? -0.092 -8.076 -2.690 1.00 95.44 130 CYS A CA 1
ATOM 1034 C C . CYS A 1 130 ? 0.433 -8.823 -1.462 1.00 95.44 130 CYS A C 1
ATOM 1036 O O . CYS A 1 130 ? 0.164 -10.014 -1.289 1.00 95.44 130 CYS A O 1
ATOM 1038 N N . THR A 1 131 ? 1.188 -8.136 -0.611 1.00 95.88 131 THR A N 1
ATOM 1039 C CA . THR A 1 131 ? 1.752 -8.684 0.629 1.00 95.88 131 THR A CA 1
ATOM 1040 C C . THR A 1 131 ? 1.265 -7.897 1.836 1.00 95.88 131 THR A C 1
ATOM 1042 O O . THR A 1 131 ? 0.783 -6.772 1.716 1.00 95.88 131 THR A O 1
ATOM 1045 N N . ILE A 1 132 ? 1.349 -8.496 3.023 1.00 95.06 132 ILE A N 1
ATOM 1046 C CA . ILE A 1 132 ? 1.011 -7.793 4.261 1.00 95.06 132 ILE A CA 1
ATOM 1047 C C . ILE A 1 132 ? 2.162 -6.848 4.624 1.00 95.06 132 ILE A C 1
ATOM 1049 O O . ILE A 1 132 ? 3.325 -7.239 4.553 1.00 95.06 132 ILE A O 1
ATOM 1053 N N . TYR A 1 133 ? 1.831 -5.630 5.050 1.00 92.06 133 TYR A N 1
ATOM 1054 C CA . TYR A 1 133 ? 2.792 -4.604 5.442 1.00 92.06 133 TYR A CA 1
ATOM 1055 C C . TYR A 1 133 ? 2.490 -4.067 6.846 1.00 92.06 133 TYR A C 1
ATOM 1057 O O . TYR A 1 133 ? 1.372 -3.637 7.136 1.00 92.06 133 TYR A O 1
ATOM 1065 N N . TYR A 1 134 ? 3.497 -4.076 7.717 1.00 88.94 134 TYR A N 1
ATOM 1066 C CA . TYR A 1 134 ? 3.412 -3.584 9.091 1.00 88.94 134 TYR A CA 1
ATOM 1067 C C . TYR A 1 134 ? 4.569 -2.620 9.351 1.00 88.94 134 TYR A C 1
ATOM 1069 O O . TYR A 1 134 ? 5.655 -3.083 9.689 1.00 88.94 134 TYR A O 1
ATOM 1077 N N . PRO A 1 135 ? 4.372 -1.296 9.223 1.00 82.38 135 PRO A N 1
ATOM 1078 C CA . PRO A 1 135 ? 5.456 -0.359 9.508 1.00 82.38 135 PRO A CA 1
ATOM 1079 C C . PRO A 1 135 ? 5.847 -0.385 10.993 1.00 82.38 135 PRO A C 1
ATOM 1081 O O . PRO A 1 135 ? 7.005 -0.189 11.325 1.00 82.38 135 PRO A O 1
ATOM 1084 N N . ASN A 1 136 ? 4.897 -0.676 11.889 1.00 83.88 136 ASN A N 1
ATOM 1085 C CA . ASN A 1 136 ? 5.144 -1.070 13.277 1.00 83.88 136 ASN A CA 1
ATOM 1086 C C . ASN A 1 136 ? 3.892 -1.765 13.857 1.00 83.88 136 ASN A C 1
ATOM 1088 O O . ASN A 1 136 ? 2.913 -2.024 13.151 1.00 83.88 136 ASN A O 1
ATOM 1092 N N . ASN A 1 137 ? 3.893 -2.049 15.161 1.00 85.06 137 ASN A N 1
ATOM 1093 C CA . ASN A 1 137 ? 2.812 -2.762 15.847 1.00 85.06 137 ASN A CA 1
ATOM 1094 C C . ASN A 1 137 ? 1.465 -2.001 15.939 1.00 85.06 137 ASN A C 1
ATOM 1096 O O . ASN A 1 137 ? 0.433 -2.652 16.150 1.00 85.06 137 ASN A O 1
ATOM 1100 N N . LYS A 1 138 ? 1.437 -0.671 15.770 1.00 86.06 138 LYS A N 1
ATOM 1101 C CA . LYS A 1 138 ? 0.225 0.176 15.828 1.00 86.06 138 LYS A CA 1
ATOM 1102 C C . LYS A 1 138 ? -0.552 0.185 14.505 1.00 86.06 138 LYS A C 1
ATOM 1104 O O . LYS A 1 138 ? -1.758 0.453 14.493 1.00 86.06 138 LYS A O 1
ATOM 1109 N N . PHE A 1 139 ? 0.117 -0.131 13.401 1.00 89.12 139 PHE A N 1
ATOM 1110 C CA . PHE A 1 139 ? -0.444 -0.083 12.054 1.00 89.12 139 PHE A CA 1
ATOM 1111 C C . PHE A 1 139 ? -0.690 -1.486 11.497 1.00 89.12 139 PHE A C 1
ATOM 1113 O O . PHE A 1 139 ? -0.138 -2.481 11.965 1.00 89.12 139 PHE A O 1
ATOM 1120 N N . TYR A 1 140 ? -1.555 -1.568 10.497 1.00 91.62 140 TYR A N 1
ATOM 1121 C CA . TYR A 1 140 ? -1.674 -2.721 9.609 1.00 91.62 140 TYR A CA 1
ATOM 1122 C C . TYR A 1 140 ? -1.900 -2.191 8.198 1.00 91.62 140 TYR A C 1
ATOM 1124 O O . TYR A 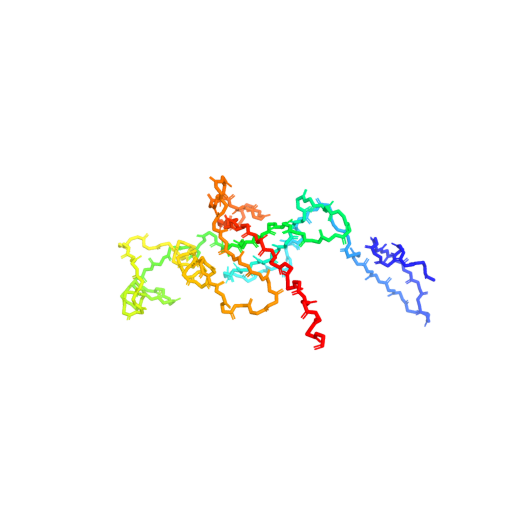1 140 ? -2.453 -1.103 8.016 1.00 91.62 140 TYR A O 1
ATOM 1132 N N . GLY A 1 141 ? -1.423 -2.943 7.217 1.00 93.44 141 GLY A N 1
ATOM 1133 C CA . GLY A 1 141 ? -1.344 -2.513 5.839 1.00 93.44 141 GLY A CA 1
ATOM 1134 C C . GLY A 1 141 ? -1.115 -3.646 4.866 1.00 93.44 141 GLY A C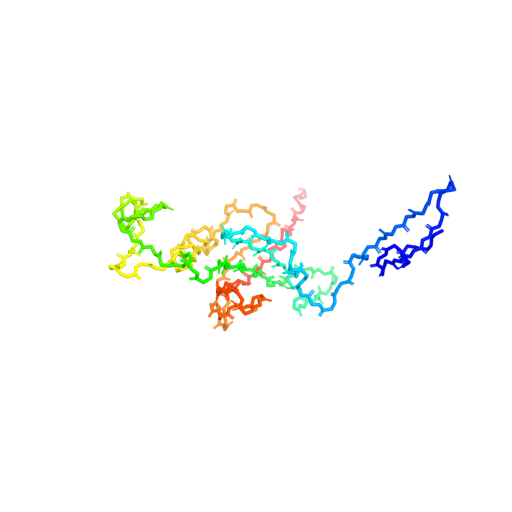 1
ATOM 1135 O O . GLY A 1 141 ? -0.938 -4.808 5.239 1.00 93.44 141 GLY A O 1
ATOM 1136 N N . LYS A 1 142 ? -1.109 -3.267 3.596 1.00 95.56 142 LYS A N 1
ATOM 1137 C CA . LYS A 1 142 ? -0.732 -4.110 2.471 1.00 95.56 142 LYS A CA 1
ATOM 1138 C C . LYS A 1 142 ? 0.238 -3.351 1.577 1.00 95.56 142 LYS A C 1
ATOM 1140 O O . LYS A 1 142 ? 0.157 -2.130 1.481 1.00 95.56 142 LYS A O 1
ATOM 1145 N N . CYS A 1 143 ? 1.144 -4.069 0.937 1.00 96.06 143 CYS A N 1
ATOM 1146 C CA . CYS A 1 143 ? 2.025 -3.540 -0.091 1.00 96.06 143 CYS A CA 1
ATOM 1147 C C . CYS A 1 143 ? 1.648 -4.173 -1.426 1.00 96.06 143 CYS A C 1
ATOM 1149 O O . CYS A 1 143 ? 1.571 -5.399 -1.528 1.00 96.06 143 CYS A O 1
ATOM 1151 N N . LEU A 1 144 ? 1.368 -3.333 -2.420 1.00 96.19 144 LEU A N 1
ATOM 1152 C CA . LEU A 1 144 ? 1.163 -3.749 -3.798 1.00 96.19 144 LEU A CA 1
ATOM 1153 C C . LEU A 1 144 ? 2.486 -3.651 -4.551 1.00 96.19 144 LEU A C 1
ATOM 1155 O O . LEU A 1 144 ? 3.137 -2.611 -4.492 1.00 96.19 144 LEU A O 1
ATOM 1159 N N . LYS A 1 145 ? 2.870 -4.715 -5.255 1.00 94.81 145 LYS A N 1
ATOM 1160 C CA . LYS A 1 145 ? 4.092 -4.776 -6.058 1.00 94.81 145 LYS A CA 1
ATOM 1161 C C . LYS A 1 145 ? 3.744 -4.819 -7.540 1.00 94.81 145 LYS A C 1
ATOM 1163 O O . LYS A 1 145 ? 3.114 -5.768 -8.004 1.00 94.81 145 LYS A O 1
ATOM 1168 N N . TYR A 1 146 ? 4.235 -3.844 -8.287 1.00 92.00 146 TYR A N 1
ATOM 1169 C CA . TYR A 1 146 ? 4.148 -3.789 -9.739 1.00 92.00 146 TYR A CA 1
ATOM 1170 C C . TYR A 1 146 ? 5.540 -3.905 -10.349 1.00 92.00 146 TYR A C 1
ATOM 1172 O O . TYR A 1 146 ? 6.531 -3.490 -9.750 1.00 92.00 146 TYR A O 1
ATOM 1180 N N . LYS A 1 147 ? 5.600 -4.463 -11.550 1.00 89.31 147 LYS A N 1
ATOM 1181 C CA . LYS A 1 147 ? 6.738 -4.373 -12.450 1.00 89.31 147 LYS A CA 1
ATOM 1182 C C . LYS A 1 147 ? 6.498 -3.230 -13.414 1.00 89.31 147 LYS A C 1
ATOM 1184 O O . LYS A 1 147 ? 5.390 -3.060 -13.924 1.00 89.31 147 LYS A O 1
ATOM 1189 N N . ILE A 1 148 ? 7.557 -2.485 -13.663 1.00 85.31 148 ILE A N 1
ATOM 1190 C CA . ILE A 1 148 ? 7.580 -1.443 -14.666 1.00 85.31 148 ILE A CA 1
ATOM 1191 C C . ILE A 1 148 ? 8.553 -1.857 -15.755 1.00 85.31 148 ILE A C 1
ATOM 1193 O O . ILE A 1 148 ? 9.719 -2.147 -15.474 1.00 85.31 148 ILE A O 1
ATOM 1197 N N . MET A 1 149 ? 8.056 -1.864 -16.988 1.00 77.81 149 MET A N 1
ATOM 1198 C CA . MET A 1 149 ? 8.865 -2.039 -18.188 1.00 77.81 149 MET A CA 1
ATOM 1199 C C . MET A 1 149 ? 8.928 -0.705 -18.915 1.00 77.81 149 MET A C 1
ATOM 1201 O O . MET A 1 149 ? 7.898 -0.162 -19.322 1.00 77.81 149 MET A O 1
ATOM 1205 N N . ASN A 1 150 ? 10.134 -0.166 -19.067 1.00 68.44 150 ASN A N 1
ATOM 1206 C CA . ASN A 1 150 ? 10.321 1.043 -19.850 1.00 68.44 150 ASN A CA 1
ATOM 1207 C C . ASN A 1 150 ? 10.620 0.641 -21.294 1.00 68.44 150 ASN A C 1
ATOM 1209 O O . ASN A 1 150 ? 11.594 -0.067 -21.560 1.00 68.44 150 ASN A O 1
ATOM 1213 N N . TYR A 1 151 ? 9.763 1.058 -22.222 1.00 59.12 151 TYR A N 1
ATOM 1214 C CA . TYR A 1 151 ? 10.066 0.931 -23.638 1.00 59.12 151 TYR A CA 1
ATOM 1215 C C . TYR A 1 151 ? 11.133 1.974 -23.957 1.00 59.12 151 TYR A C 1
ATOM 1217 O O . TYR A 1 151 ? 10.919 3.161 -23.721 1.00 59.12 151 TYR A O 1
ATOM 1225 N N . ASN A 1 152 ? 12.281 1.543 -24.482 1.00 53.06 152 ASN A N 1
ATOM 1226 C CA . ASN A 1 152 ? 13.116 2.478 -25.220 1.00 53.06 152 ASN A CA 1
ATOM 1227 C C . ASN A 1 152 ? 12.249 2.960 -26.385 1.00 53.06 152 ASN A C 1
ATOM 1229 O O . ASN A 1 152 ? 11.912 2.170 -27.269 1.00 53.06 152 ASN A O 1
ATOM 1233 N N . GLU A 1 153 ? 11.862 4.233 -26.381 1.00 47.78 153 GLU A N 1
ATOM 1234 C CA . GLU A 1 153 ? 11.662 4.918 -27.648 1.00 47.78 153 GLU A CA 1
ATOM 1235 C C . GLU A 1 153 ? 13.043 4.890 -28.310 1.00 47.78 153 GLU A C 1
ATOM 1237 O O . GLU A 1 153 ? 13.913 5.708 -28.020 1.00 47.78 153 GLU A O 1
ATOM 1242 N N . ASP A 1 154 ? 13.302 3.853 -29.113 1.00 41.69 154 ASP A N 1
ATOM 1243 C CA . ASP A 1 154 ? 14.278 3.983 -30.180 1.00 41.69 154 ASP A CA 1
ATOM 1244 C C . ASP A 1 154 ? 13.720 5.120 -31.038 1.00 41.69 154 ASP A C 1
ATOM 1246 O O . ASP A 1 154 ? 12.829 4.907 -31.864 1.00 41.69 154 ASP A O 1
ATOM 1250 N N . ASP A 1 155 ? 14.187 6.343 -30.780 1.00 43.75 155 ASP A N 1
ATOM 1251 C CA . ASP A 1 155 ? 14.131 7.440 -31.734 1.00 43.75 155 ASP A CA 1
ATOM 1252 C C . ASP A 1 155 ? 14.870 6.932 -32.976 1.00 43.75 155 ASP A C 1
ATOM 1254 O O . ASP A 1 155 ? 16.079 7.104 -33.150 1.00 43.75 155 ASP A O 1
ATOM 1258 N N . PHE A 1 156 ? 14.145 6.225 -33.842 1.00 38.69 156 PHE A N 1
ATOM 1259 C CA . PHE A 1 156 ? 14.532 6.090 -35.225 1.00 38.69 156 PHE A CA 1
ATOM 1260 C C . PHE A 1 156 ? 14.574 7.518 -35.753 1.00 38.69 156 PHE A C 1
ATOM 1262 O O . PHE A 1 156 ? 13.536 8.109 -36.041 1.00 38.69 156 PHE A O 1
ATOM 1269 N N . CYS A 1 157 ? 15.781 8.080 -35.835 1.00 43.34 157 CYS A N 1
ATOM 1270 C CA . CYS A 1 157 ? 16.043 9.255 -36.643 1.00 43.34 157 CYS A CA 1
ATOM 1271 C C . CYS A 1 157 ? 15.422 9.004 -38.022 1.00 43.34 157 CYS A C 1
ATOM 1273 O O . CYS A 1 157 ? 15.903 8.153 -38.777 1.00 43.34 157 CYS A O 1
ATOM 1275 N N . GLU A 1 158 ? 14.337 9.710 -38.333 1.00 39.62 158 GLU A N 1
ATOM 1276 C CA . GLU A 1 158 ? 13.879 9.837 -39.708 1.00 39.62 158 GLU A CA 1
ATOM 1277 C C . GLU A 1 158 ? 15.019 10.507 -40.490 1.00 39.62 158 GLU A C 1
ATOM 1279 O O . GLU A 1 158 ? 15.459 11.605 -40.143 1.00 39.62 158 GLU A O 1
ATOM 1284 N N . ASN A 1 159 ? 15.562 9.778 -41.472 1.00 41.47 159 ASN A N 1
ATOM 1285 C CA . ASN A 1 159 ? 16.576 10.272 -42.409 1.00 41.47 159 ASN A CA 1
ATOM 1286 C C . ASN A 1 159 ? 16.012 11.362 -43.323 1.00 41.47 159 ASN A C 1
ATOM 1288 O O . ASN A 1 159 ? 14.881 11.166 -43.824 1.00 41.47 159 ASN A O 1
#

Radius of gyration: 20.85 Å; chains: 1; bounding box: 54×43×60 Å

Sequence (159 aa):
MDDIEILLGGEWIYDGVKCVESGQVFDYNFVEDTVIKEKTFVFVETDIDNVSRNLFTNFNLYVCIFSTKGQIRITDKTTPTVNQIKDMGYYVGTYANRIDVLCDIVDRILNGSNKIKGIGEVQPADRGYCTIYYPNNKFYGKCLKYKIMNYNEDDFCEN